Protein AF-A0A957QI85-F1 (afdb_monomer)

Mean predicted aligned error: 3.72 Å

Nearest PDB structures (foldseek):
  2gnn-assembly3_C  TM=2.946E-01  e=7.935E+00  Orf virus (strain NZ2)
  5j6s-assembly2_B  TM=3.168E-01  e=6.840E+00  Homo sapiens

Secondary structure (DSSP, 8-state):
-EEEPPGGG--EEEEEEETTTEEEEEEES----EEE--TT-

Solvent-accessible surface area (backbone atoms only — not comparable to full-atom values): 2870 Å² total; per-residue (Å²): 88,82,43,75,60,57,64,94,83,52,84,53,73,50,73,45,76,45,91,90,78,47,69,52,70,52,70,58,94,75,78,82,54,73,47,81,47,68,94,91,115

Radius of gyration: 15.73 Å; Cα contacts (8 Å, |Δi|>4): 49; chains: 1; bounding box: 32×13×41 Å

Sequence (41 aa):
MSWQIDLAHSHINFSVRHMMISTVRGTFDSFSGTVEFDPET

Foldseek 3Di:
DKDKDDLVPDWDKDWDDDPVPDIDIDTDNDDIDMDDDDPVD

Structure (mmCIF, N/CA/C/O backbone):
data_AF-A0A957QI85-F1
#
_entry.id   AF-A0A957QI85-F1
#
loop_
_atom_site.group_PDB
_atom_site.id
_atom_site.type_symbol
_atom_site.label_atom_id
_atom_site.label_alt_id
_atom_site.label_comp_id
_atom_site.label_asym_id
_atom_site.label_entity_id
_atom_site.label_seq_id
_atom_site.pdbx_PDB_ins_code
_atom_site.Cartn_x
_atom_site.Cartn_y
_atom_site.Cartn_z
_atom_site.occupancy
_atom_site.B_iso_or_equiv
_atom_site.auth_seq_id
_atom_site.auth_comp_id
_atom_site.auth_asym_id
_atom_site.auth_atom_id
_atom_site.pdbx_PDB_model_num
ATOM 1 N N . MET A 1 1 ? 13.213 3.518 -17.327 1.00 86.88 1 MET A N 1
ATOM 2 C CA . MET A 1 1 ? 12.182 2.511 -17.674 1.00 86.88 1 MET A CA 1
ATOM 3 C C . MET A 1 1 ? 10.975 2.765 -16.794 1.00 86.88 1 MET A C 1
ATOM 5 O O . MET A 1 1 ? 11.159 2.867 -15.593 1.00 86.88 1 MET A O 1
ATOM 9 N N . SER A 1 2 ? 9.780 2.870 -17.374 1.00 92.94 2 SER A N 1
ATOM 10 C CA . SER A 1 2 ? 8.563 3.236 -16.642 1.00 92.94 2 SER A CA 1
ATOM 11 C C . SER A 1 2 ? 7.637 2.029 -16.503 1.00 92.94 2 SER A C 1
ATOM 13 O O . SER A 1 2 ? 7.275 1.413 -17.509 1.00 92.94 2 SER A O 1
ATOM 15 N N . TRP A 1 3 ? 7.268 1.679 -15.272 1.00 95.94 3 TRP A N 1
ATOM 16 C CA . TRP A 1 3 ? 6.431 0.517 -14.959 1.00 95.94 3 TRP A CA 1
ATOM 17 C C . TRP A 1 3 ? 5.160 0.957 -14.239 1.00 95.94 3 TRP A C 1
ATOM 19 O O . TRP A 1 3 ? 5.224 1.669 -13.241 1.00 95.94 3 TRP A O 1
ATOM 29 N N . GLN A 1 4 ? 3.996 0.530 -14.723 1.00 97.31 4 GLN A N 1
ATOM 30 C CA . GLN A 1 4 ? 2.721 0.823 -14.066 1.00 97.31 4 GLN A CA 1
ATOM 31 C C . GLN A 1 4 ? 2.45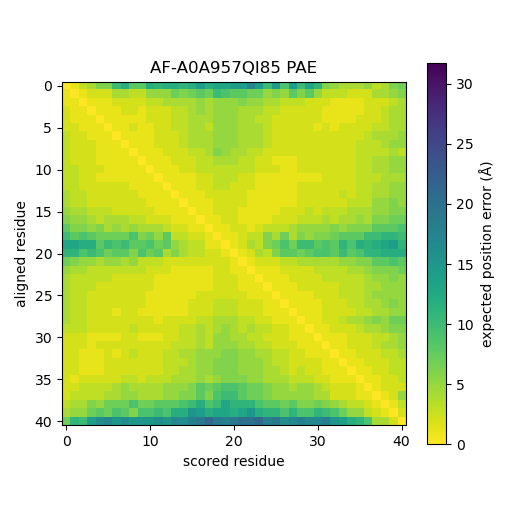9 -0.163 -12.928 1.00 97.31 4 GLN A C 1
ATOM 33 O O . GLN A 1 4 ? 2.705 -1.361 -13.070 1.00 97.31 4 GLN A O 1
ATOM 38 N N . ILE A 1 5 ? 1.935 0.340 -11.811 1.00 96.56 5 ILE A N 1
ATOM 39 C CA . ILE A 1 5 ? 1.517 -0.511 -10.696 1.00 96.56 5 ILE A CA 1
ATOM 40 C C . ILE A 1 5 ? 0.220 -1.233 -11.074 1.00 96.56 5 ILE A C 1
ATOM 42 O O . ILE A 1 5 ? -0.773 -0.596 -11.423 1.00 96.56 5 ILE A O 1
ATOM 46 N N . ASP A 1 6 ? 0.224 -2.561 -10.972 1.00 96.94 6 ASP A N 1
ATOM 47 C CA . ASP A 1 6 ? -0.958 -3.390 -11.197 1.00 96.94 6 ASP A CA 1
ATOM 48 C C . ASP A 1 6 ? -1.852 -3.420 -9.952 1.00 96.94 6 ASP A C 1
ATOM 50 O O . ASP A 1 6 ? -1.459 -3.923 -8.894 1.00 96.94 6 ASP A O 1
ATOM 54 N N . LEU A 1 7 ? -3.070 -2.899 -10.100 1.00 96.50 7 LEU A N 1
ATOM 55 C CA . LEU A 1 7 ? -4.068 -2.824 -9.038 1.00 96.50 7 LEU A CA 1
ATOM 56 C C . LEU A 1 7 ? -4.558 -4.207 -8.580 1.00 96.50 7 LEU A C 1
ATOM 58 O O . LEU A 1 7 ? -4.878 -4.369 -7.407 1.00 96.50 7 LEU A O 1
ATOM 62 N N . ALA A 1 8 ? -4.611 -5.208 -9.465 1.00 97.00 8 ALA A N 1
ATOM 63 C CA . ALA A 1 8 ? -5.139 -6.530 -9.117 1.00 97.00 8 ALA A CA 1
ATOM 64 C C . ALA A 1 8 ? -4.216 -7.315 -8.166 1.00 97.00 8 ALA A C 1
ATOM 66 O O . ALA A 1 8 ? -4.672 -8.230 -7.482 1.00 97.00 8 ALA A O 1
ATOM 67 N N . HIS A 1 9 ? -2.932 -6.952 -8.116 1.00 96.81 9 HIS A N 1
ATOM 68 C CA . HIS A 1 9 ? -1.901 -7.674 -7.363 1.00 96.81 9 HIS A CA 1
ATOM 69 C C . HIS A 1 9 ? -1.115 -6.787 -6.392 1.00 96.81 9 HIS A C 1
ATOM 71 O O . HIS A 1 9 ? -0.107 -7.215 -5.830 1.00 96.81 9 H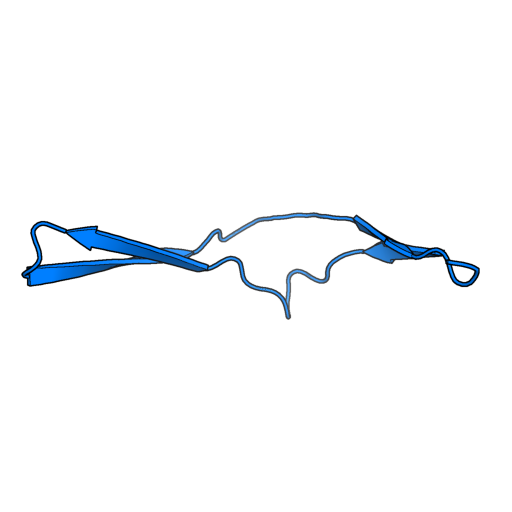IS A O 1
ATOM 77 N N . SER A 1 10 ? -1.572 -5.556 -6.178 1.00 96.75 10 SER A N 1
ATOM 78 C CA . SER A 1 10 ? -0.964 -4.616 -5.242 1.00 96.75 10 SER A CA 1
ATOM 79 C C . SER A 1 10 ? -2.003 -4.181 -4.214 1.00 96.75 10 SER A C 1
ATOM 81 O O . SER A 1 10 ? -3.180 -4.038 -4.530 1.00 96.75 10 SER A O 1
ATOM 83 N N . HIS A 1 11 ? -1.576 -3.923 -2.977 1.00 97.31 11 HIS A N 1
ATOM 84 C CA . HIS A 1 11 ? -2.470 -3.463 -1.913 1.00 97.31 11 HIS A CA 1
ATOM 85 C C . HIS A 1 11 ? -1.783 -2.413 -1.043 1.00 97.31 11 HIS A C 1
ATOM 87 O O . HIS A 1 11 ? -0.649 -2.610 -0.603 1.00 97.31 11 HIS A O 1
ATOM 93 N N . ILE A 1 12 ? -2.494 -1.325 -0.739 1.00 97.94 12 ILE A N 1
ATOM 94 C CA . ILE A 1 12 ? -2.063 -0.342 0.259 1.00 97.94 12 ILE A CA 1
ATOM 95 C C . ILE A 1 12 ? -2.856 -0.596 1.537 1.00 97.94 12 ILE A C 1
ATOM 97 O O . ILE A 1 12 ? -4.051 -0.308 1.610 1.00 97.94 12 ILE A O 1
ATOM 101 N N . ASN A 1 13 ? -2.169 -1.118 2.550 1.00 98.19 13 ASN A N 1
ATOM 102 C CA . ASN A 1 13 ? -2.743 -1.426 3.854 1.00 98.19 13 ASN A CA 1
ATOM 103 C C . ASN A 1 13 ? -2.245 -0.424 4.893 1.00 98.19 13 ASN A C 1
ATOM 105 O O . ASN A 1 13 ? -1.076 -0.035 4.881 1.00 98.19 13 ASN A O 1
ATOM 109 N N . PHE A 1 14 ? -3.103 -0.064 5.842 1.00 98.19 14 PHE A N 1
ATOM 110 C CA . PHE A 1 14 ? -2.702 0.721 7.002 1.00 98.19 14 PHE A CA 1
ATOM 111 C C . PHE A 1 14 ? -3.203 0.092 8.297 1.00 98.19 14 PHE A C 1
ATOM 113 O O . PHE A 1 14 ? -4.200 -0.635 8.341 1.00 98.19 14 PHE A O 1
ATOM 120 N N . SER A 1 15 ? -2.498 0.398 9.381 1.00 98.00 15 SER A N 1
ATOM 121 C CA . SER A 1 15 ? -2.903 0.005 10.722 1.00 98.00 15 SER A CA 1
ATOM 122 C C . SER A 1 15 ? -2.610 1.115 11.713 1.00 98.00 15 SER A C 1
ATOM 124 O O . SER A 1 15 ? -1.488 1.619 11.756 1.00 98.00 15 SER A O 1
ATOM 126 N N . VAL A 1 16 ? -3.594 1.452 12.539 1.00 97.75 16 VAL A N 1
ATOM 127 C CA . VAL A 1 16 ? -3.468 2.466 13.587 1.00 97.75 16 VAL A CA 1
ATOM 128 C C . VAL A 1 16 ? -3.862 1.844 14.916 1.00 97.75 16 VAL A C 1
ATOM 130 O O . VAL A 1 16 ? -4.915 1.216 15.047 1.00 97.75 16 VAL A O 1
ATOM 133 N N . ARG A 1 17 ? -3.001 2.00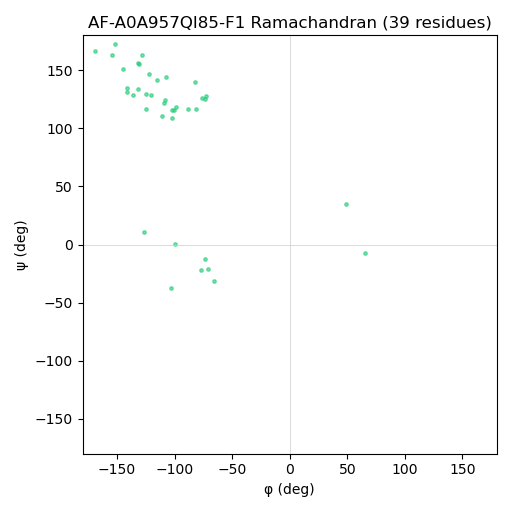6 15.921 1.00 97.31 17 ARG A N 1
ATOM 134 C CA . ARG A 1 17 ? -3.297 1.576 17.287 1.00 97.31 17 ARG A CA 1
ATOM 135 C C . ARG A 1 17 ? -4.328 2.524 17.898 1.00 97.31 17 ARG A C 1
ATOM 137 O O . ARG A 1 17 ? -4.119 3.732 17.917 1.00 97.31 17 ARG A O 1
ATOM 144 N N . HIS A 1 18 ? -5.405 1.971 18.439 1.00 96.38 18 HIS A N 1
ATOM 145 C CA . HIS A 1 18 ? -6.472 2.715 19.092 1.00 96.38 18 HIS A CA 1
ATOM 146 C C . HIS A 1 18 ? -6.455 2.426 20.598 1.00 96.38 18 HIS A C 1
ATOM 148 O O . HIS A 1 18 ? -6.708 1.306 21.048 1.00 96.38 18 HIS A O 1
ATOM 154 N N . MET A 1 19 ? -6.073 3.450 21.371 1.00 93.75 19 MET A N 1
ATOM 155 C CA . MET A 1 19 ? -5.997 3.440 22.841 1.00 93.75 19 MET A CA 1
ATOM 156 C C . MET A 1 19 ? -5.262 2.229 23.450 1.00 93.75 19 MET A C 1
ATOM 158 O O . MET A 1 19 ? -5.636 1.747 24.510 1.00 93.75 19 MET A O 1
ATOM 162 N N . MET A 1 20 ? -4.219 1.715 22.787 1.00 90.69 20 MET A N 1
ATOM 163 C CA . MET A 1 20 ? -3.405 0.561 23.225 1.00 90.69 20 MET A CA 1
ATOM 164 C C . MET A 1 20 ? -4.112 -0.801 23.300 1.00 90.69 20 MET A C 1
ATOM 166 O O . MET A 1 20 ? -3.428 -1.807 23.473 1.00 90.69 20 MET A O 1
ATOM 170 N N . ILE A 1 21 ? -5.429 -0.851 23.108 1.00 94.25 21 ILE A N 1
ATOM 171 C CA . ILE A 1 21 ? -6.252 -2.050 23.314 1.00 94.25 21 ILE A CA 1
ATOM 172 C C . ILE A 1 21 ? -6.617 -2.701 21.980 1.00 94.25 21 ILE A C 1
ATOM 174 O O . ILE A 1 21 ? -6.641 -3.925 21.872 1.00 94.25 21 ILE A O 1
ATOM 178 N N . SER A 1 22 ? -6.875 -1.896 20.950 1.00 96.75 22 SER A N 1
ATOM 179 C CA . SER A 1 22 ? -7.262 -2.390 19.631 1.00 96.75 22 SER A CA 1
ATOM 180 C C . SER A 1 22 ? -6.403 -1.790 18.522 1.00 96.75 22 SER A C 1
ATOM 182 O O . SER A 1 22 ? -5.700 -0.794 18.704 1.00 96.75 22 SER A O 1
ATOM 184 N N . THR A 1 23 ? -6.443 -2.425 17.353 1.00 97.75 23 THR A N 1
ATOM 185 C CA . THR A 1 23 ? -5.790 -1.931 16.139 1.00 97.75 23 THR A CA 1
ATOM 186 C C . THR A 1 23 ? -6.833 -1.837 15.045 1.00 97.75 23 THR A C 1
ATOM 188 O O . THR A 1 23 ? -7.378 -2.858 14.621 1.00 97.75 23 THR A O 1
ATOM 191 N N . VAL A 1 24 ? -7.076 -0.618 14.575 1.00 97.56 24 VAL A N 1
ATOM 192 C CA . VAL A 1 24 ? -7.874 -0.372 13.376 1.00 97.56 24 VAL A CA 1
ATOM 193 C C . VAL A 1 24 ? -7.003 -0.713 12.174 1.00 97.56 24 VAL A C 1
ATOM 195 O O . VAL A 1 24 ? -5.881 -0.219 12.069 1.00 97.56 24 VAL A O 1
ATOM 198 N N . ARG A 1 25 ? -7.500 -1.582 11.295 1.00 98.19 25 ARG A N 1
ATOM 199 C CA . ARG A 1 25 ? -6.860 -1.934 10.023 1.00 98.19 25 ARG A CA 1
ATOM 200 C C . ARG A 1 25 ? -7.757 -1.474 8.889 1.00 98.19 25 ARG A C 1
ATOM 202 O O . ARG A 1 25 ? -8.973 -1.605 8.998 1.00 98.19 25 ARG A O 1
ATOM 209 N N . GLY A 1 26 ? -7.155 -0.968 7.827 1.00 98.12 26 GLY A N 1
ATOM 210 C CA . GLY A 1 26 ? -7.883 -0.581 6.630 1.00 98.12 26 GLY A CA 1
ATOM 211 C C . GLY A 1 26 ? -7.024 -0.693 5.384 1.00 98.12 26 GLY A C 1
ATOM 212 O O . GLY A 1 26 ? -5.818 -0.949 5.455 1.00 98.12 26 GLY A O 1
ATOM 213 N N . THR A 1 27 ? -7.683 -0.509 4.250 1.00 98.12 27 THR A N 1
ATOM 214 C CA . THR A 1 27 ? -7.119 -0.613 2.908 1.00 98.12 27 THR A CA 1
ATOM 215 C C . THR A 1 27 ? -7.53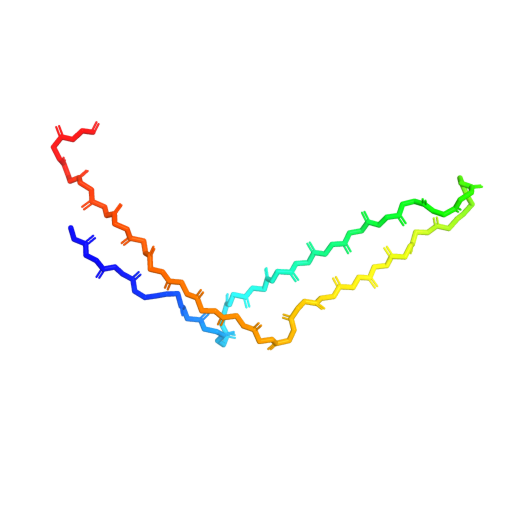0 0.602 2.088 1.00 98.12 27 THR A C 1
ATOM 217 O O . THR A 1 27 ? -8.534 1.248 2.391 1.00 98.12 27 THR A O 1
ATOM 220 N N . PHE A 1 28 ? -6.752 0.922 1.056 1.00 98.00 28 PHE A N 1
ATOM 221 C CA . PHE A 1 28 ? -7.205 1.807 -0.016 1.00 98.00 28 PHE A CA 1
ATOM 222 C C . PHE A 1 28 ? -7.664 0.951 -1.193 1.00 98.00 28 PHE A C 1
ATOM 224 O O . PHE A 1 28 ? -6.863 0.209 -1.761 1.00 98.00 28 PHE A O 1
ATOM 231 N N . ASP A 1 29 ? -8.940 1.067 -1.558 1.00 96.31 29 ASP A N 1
ATOM 232 C CA . ASP A 1 29 ? -9.557 0.205 -2.576 1.00 96.31 29 ASP A CA 1
ATOM 233 C C . ASP A 1 29 ? -9.170 0.600 -4.009 1.00 96.31 29 ASP A C 1
ATOM 235 O O . ASP A 1 29 ? -9.225 -0.217 -4.924 1.00 96.31 29 ASP A O 1
ATOM 239 N N . SER A 1 30 ? -8.753 1.852 -4.213 1.00 95.62 30 SER A N 1
ATOM 240 C CA . SER A 1 30 ? -8.312 2.363 -5.509 1.00 95.62 30 SER A CA 1
ATOM 241 C C . SER A 1 30 ? -7.046 3.194 -5.369 1.00 95.62 30 SER A C 1
ATOM 243 O O . SER A 1 30 ? -7.007 4.145 -4.585 1.00 95.62 30 SER A O 1
ATOM 245 N N . PHE A 1 31 ? -6.036 2.874 -6.170 1.00 97.12 31 PHE A N 1
ATOM 246 C CA . PHE A 1 31 ? -4.816 3.659 -6.303 1.00 97.12 31 PHE A CA 1
ATOM 247 C C . PHE A 1 31 ? -4.188 3.422 -7.679 1.00 97.12 31 PHE A C 1
ATOM 249 O O .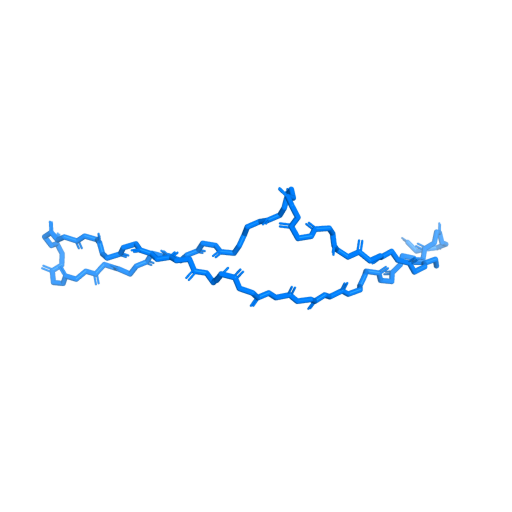 PHE A 1 31 ? -4.511 2.465 -8.379 1.00 97.12 31 PHE A O 1
ATOM 256 N N . SER A 1 32 ? -3.283 4.313 -8.062 1.00 97.06 32 SER A N 1
ATOM 257 C CA . SER A 1 32 ? -2.504 4.224 -9.294 1.00 97.06 32 SER A CA 1
ATOM 258 C C . SER A 1 32 ? -1.110 4.773 -9.041 1.00 97.06 32 SER A C 1
ATOM 260 O O . SER A 1 32 ? -0.945 5.682 -8.226 1.00 97.06 32 SER A O 1
ATOM 262 N N . GLY A 1 33 ? -0.115 4.272 -9.762 1.00 96.06 33 GLY A N 1
ATO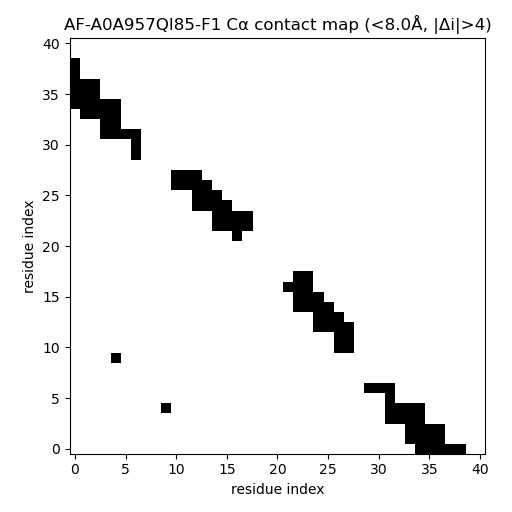M 263 C CA . GLY A 1 33 ? 1.239 4.795 -9.669 1.00 96.06 33 GLY A CA 1
ATOM 264 C C . GLY A 1 33 ? 2.144 4.256 -10.763 1.00 96.06 33 GLY A C 1
ATOM 265 O O . GLY A 1 33 ? 1.818 3.291 -11.455 1.00 96.06 33 GLY A O 1
ATOM 266 N N . THR A 1 34 ? 3.292 4.904 -10.901 1.00 97.44 34 THR A N 1
ATOM 267 C CA . THR A 1 34 ? 4.311 4.581 -11.894 1.00 97.44 34 THR A CA 1
ATOM 268 C C . THR A 1 34 ? 5.666 4.520 -11.207 1.00 97.44 34 THR A C 1
ATOM 270 O O . THR A 1 34 ? 5.996 5.394 -10.407 1.00 97.44 34 THR A O 1
ATOM 273 N N . VAL A 1 35 ? 6.434 3.478 -11.504 1.00 95.69 35 VAL A N 1
ATOM 274 C CA . VAL A 1 35 ? 7.801 3.290 -11.027 1.00 95.69 35 VAL A CA 1
ATOM 275 C C . VAL A 1 35 ? 8.751 3.651 -12.158 1.00 95.69 35 VAL A C 1
ATOM 277 O O . VAL A 1 35 ? 8.777 2.978 -13.189 1.00 95.69 35 VAL A O 1
ATOM 280 N N . GLU A 1 36 ? 9.541 4.698 -11.948 1.00 96.50 36 GLU A N 1
ATOM 281 C CA . GLU A 1 36 ? 10.661 5.036 -12.819 1.00 96.50 36 GLU A CA 1
ATOM 282 C C . GLU A 1 36 ? 11.911 4.305 -12.329 1.00 96.50 36 GLU A C 1
ATOM 284 O O . GLU A 1 36 ? 12.372 4.507 -11.209 1.00 96.50 36 GLU A O 1
ATOM 289 N N . PHE A 1 37 ? 12.432 3.421 -13.172 1.00 93.88 37 PHE A N 1
ATOM 290 C CA . PHE A 1 37 ? 13.639 2.647 -12.927 1.00 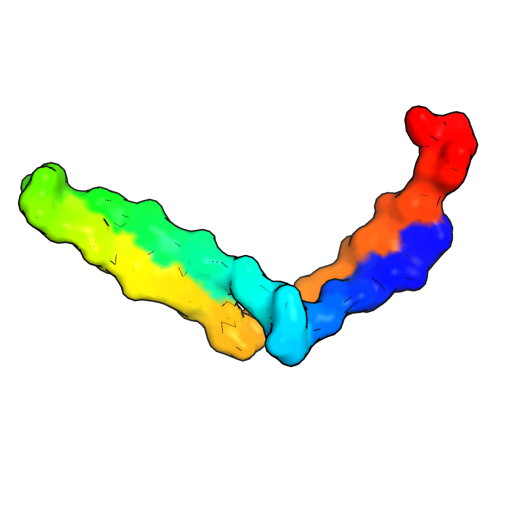93.88 37 PHE A CA 1
ATOM 291 C C . PHE A 1 37 ? 14.769 3.133 -13.835 1.00 93.88 37 PHE A C 1
ATOM 293 O O . PHE A 1 37 ? 14.630 3.105 -15.064 1.00 93.88 37 PHE A O 1
ATOM 300 N N . ASP A 1 38 ? 15.876 3.554 -13.235 1.00 94.06 38 ASP A N 1
ATOM 301 C CA . ASP A 1 38 ? 17.119 3.884 -13.926 1.00 94.06 38 ASP A CA 1
ATOM 302 C C . ASP A 1 38 ? 18.095 2.700 -13.788 1.00 94.06 38 ASP A C 1
ATOM 304 O O . ASP A 1 38 ? 18.448 2.355 -12.664 1.00 94.06 38 ASP A O 1
ATOM 308 N N . PRO A 1 39 ? 18.482 2.023 -14.886 1.00 87.94 39 PRO A N 1
ATOM 309 C CA . PRO A 1 39 ? 19.406 0.892 -14.824 1.00 87.94 39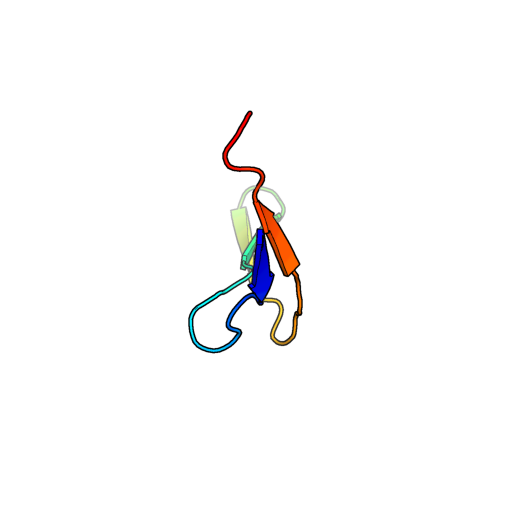 PRO A CA 1
ATOM 310 C C . PRO A 1 39 ? 20.870 1.287 -14.565 1.00 87.94 39 PRO A C 1
ATOM 312 O O . PRO A 1 39 ? 21.674 0.399 -14.288 1.00 87.94 39 PRO A O 1
ATOM 315 N N . GLU A 1 40 ? 21.227 2.570 -14.6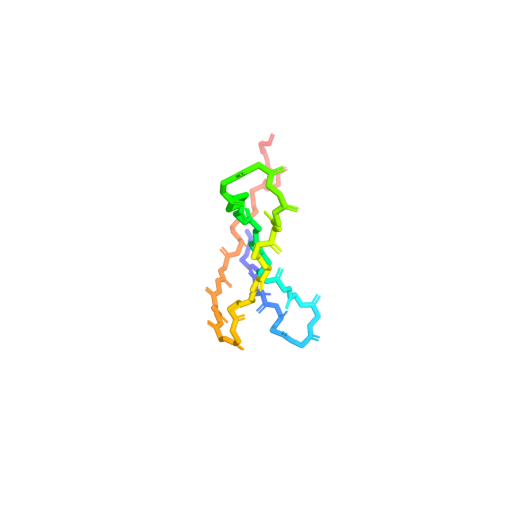76 1.00 90.44 40 GLU A N 1
ATOM 316 C CA . GLU A 1 40 ? 22.617 3.048 -14.596 1.00 90.44 40 GLU A CA 1
ATOM 317 C C . GLU A 1 40 ? 22.995 3.622 -13.211 1.00 90.44 40 GLU A C 1
ATOM 319 O O . GLU A 1 40 ? 24.139 4.039 -13.008 1.00 90.44 40 GLU A O 1
ATOM 324 N N . THR A 1 41 ? 22.060 3.629 -12.252 1.00 66.81 41 THR A N 1
ATOM 325 C CA . THR A 1 41 ? 22.266 4.009 -10.836 1.00 66.81 41 THR A CA 1
ATOM 326 C C . THR A 1 41 ? 21.905 2.870 -9.900 1.00 66.81 41 THR A C 1
ATOM 328 O O . THR A 1 41 ? 22.659 2.646 -8.927 1.00 66.81 41 THR A O 1
#

pLDDT: mean 95.19, std 5.22, range [66.81, 98.19]